Protein AF-A0A1H7UHI0-F1 (afdb_monomer_lite)

Structure (mmCIF, N/CA/C/O backbone):
data_AF-A0A1H7UHI0-F1
#
_entry.id   AF-A0A1H7UHI0-F1
#
loop_
_atom_site.group_PDB
_atom_site.id
_atom_site.type_symbol
_atom_site.label_atom_id
_atom_site.label_alt_id
_atom_site.label_comp_id
_atom_site.label_asym_id
_atom_site.label_entity_id
_atom_site.label_seq_id
_atom_site.pdbx_PDB_ins_code
_atom_site.Cartn_x
_atom_site.Cartn_y
_atom_site.Cartn_z
_atom_site.occupancy
_atom_site.B_iso_or_equiv
_atom_site.auth_seq_id
_atom_site.auth_comp_id
_atom_site.auth_asym_id
_atom_site.auth_atom_id
_atom_site.pdbx_PDB_model_num
ATOM 1 N N . MET A 1 1 ? 4.880 11.942 -0.609 1.00 53.62 1 MET A N 1
ATOM 2 C CA . MET A 1 1 ? 4.630 10.905 -1.637 1.00 53.62 1 MET A CA 1
ATOM 3 C C . MET A 1 1 ? 5.901 10.176 -2.074 1.00 53.62 1 MET A C 1
ATOM 5 O O . MET A 1 1 ? 5.886 8.957 -1.957 1.00 53.62 1 MET A O 1
ATOM 9 N N . PRO A 1 2 ? 7.007 10.840 -2.482 1.00 69.88 2 PRO A N 1
ATOM 10 C CA . PRO A 1 2 ? 8.221 10.131 -2.923 1.00 69.88 2 PRO A CA 1
ATOM 11 C C . PRO A 1 2 ? 8.798 9.208 -1.841 1.00 69.88 2 PRO A C 1
ATOM 13 O O . PRO A 1 2 ? 9.096 8.049 -2.097 1.00 69.88 2 PRO A O 1
ATOM 16 N N . GLU A 1 3 ? 8.832 9.687 -0.598 1.00 82.00 3 GLU A N 1
ATOM 17 C CA . GLU A 1 3 ? 9.361 8.934 0.542 1.00 82.00 3 GLU A CA 1
ATOM 18 C C . GLU A 1 3 ? 8.554 7.663 0.866 1.00 82.00 3 GLU A C 1
ATOM 20 O O . GLU A 1 3 ? 9.133 6.627 1.182 1.00 82.00 3 GLU A O 1
ATOM 25 N N . ALA A 1 4 ? 7.224 7.701 0.730 1.00 82.06 4 ALA A N 1
ATOM 26 C CA . ALA A 1 4 ? 6.373 6.531 0.957 1.00 82.06 4 ALA A CA 1
ATOM 27 C C . ALA A 1 4 ? 6.564 5.465 -0.135 1.00 82.06 4 ALA A C 1
ATOM 29 O O . ALA A 1 4 ? 6.577 4.275 0.172 1.00 82.06 4 ALA A O 1
ATOM 30 N N . VAL A 1 5 ? 6.778 5.883 -1.388 1.00 83.88 5 VAL A N 1
ATOM 31 C CA . VAL A 1 5 ? 7.106 4.991 -2.514 1.00 83.88 5 VAL A CA 1
ATOM 32 C C . VAL A 1 5 ? 8.501 4.385 -2.340 1.00 83.88 5 VAL A C 1
ATOM 34 O O . VAL A 1 5 ? 8.670 3.171 -2.461 1.00 83.88 5 VAL A O 1
ATOM 37 N N . GLU A 1 6 ? 9.497 5.193 -1.972 1.00 85.50 6 GLU A N 1
ATOM 38 C CA . GLU A 1 6 ? 10.836 4.693 -1.643 1.00 85.50 6 GLU A CA 1
ATOM 39 C C . GLU A 1 6 ? 10.797 3.695 -0.485 1.00 85.50 6 GLU A C 1
ATOM 41 O O . GLU A 1 6 ? 11.481 2.670 -0.518 1.00 85.50 6 GLU A O 1
ATOM 46 N N . ARG A 1 7 ? 9.975 3.968 0.534 1.00 86.56 7 ARG A N 1
ATOM 47 C CA . ARG A 1 7 ? 9.783 3.073 1.675 1.00 86.56 7 ARG A CA 1
ATOM 48 C C . ARG A 1 7 ? 9.035 1.799 1.288 1.00 86.56 7 ARG A C 1
ATOM 50 O O . ARG A 1 7 ? 9.416 0.730 1.760 1.00 86.56 7 ARG A O 1
ATOM 57 N N . ALA A 1 8 ? 8.037 1.887 0.411 1.00 86.94 8 ALA A N 1
ATOM 58 C CA . ALA A 1 8 ? 7.308 0.738 -0.119 1.00 86.94 8 ALA A CA 1
ATOM 59 C C . ALA A 1 8 ? 8.249 -0.249 -0.823 1.00 86.94 8 ALA A C 1
ATOM 61 O O . ALA A 1 8 ? 8.156 -1.453 -0.583 1.00 86.94 8 ALA A O 1
ATOM 62 N N . LEU A 1 9 ? 9.194 0.271 -1.613 1.00 89.19 9 LEU A N 1
ATOM 63 C CA . LEU A 1 9 ? 10.185 -0.506 -2.363 1.00 89.19 9 LEU A CA 1
ATOM 64 C C . LEU A 1 9 ? 11.427 -0.906 -1.547 1.00 89.19 9 LEU A C 1
ATOM 66 O O . LEU A 1 9 ? 12.228 -1.713 -2.014 1.00 89.19 9 LEU A O 1
ATOM 70 N N . ALA A 1 10 ? 11.630 -0.347 -0.349 1.00 88.31 10 ALA A N 1
ATOM 71 C CA . ALA A 1 10 ? 12.843 -0.566 0.449 1.00 88.31 10 ALA A CA 1
ATOM 72 C C . ALA A 1 10 ? 13.037 -2.025 0.895 1.00 88.31 10 ALA A C 1
ATOM 74 O O . ALA A 1 10 ? 14.171 -2.434 1.157 1.00 88.31 10 ALA A O 1
ATOM 75 N N . SER A 1 11 ? 11.935 -2.768 0.999 1.00 81.19 11 SER A N 1
ATOM 76 C CA . SER A 1 11 ? 11.884 -4.144 1.506 1.00 81.19 11 SER A CA 1
ATOM 77 C C . SER A 1 11 ? 11.572 -5.181 0.423 1.00 81.19 11 SER A C 1
ATOM 79 O O . SER A 1 11 ? 11.308 -6.327 0.769 1.00 81.19 11 SER A O 1
ATOM 81 N N . ALA A 1 12 ? 11.539 -4.782 -0.851 1.00 88.44 12 ALA A N 1
ATOM 82 C CA . ALA A 1 12 ? 11.189 -5.653 -1.969 1.00 88.44 12 ALA A CA 1
ATOM 83 C C . ALA A 1 12 ? 12.341 -5.743 -2.975 1.00 88.44 12 ALA A C 1
ATOM 85 O O . ALA A 1 12 ? 13.140 -4.804 -3.104 1.00 88.44 12 ALA A O 1
ATOM 86 N N . GLU A 1 13 ? 12.432 -6.861 -3.689 1.00 90.69 13 GLU A N 1
ATOM 87 C CA . GLU A 1 13 ? 13.565 -7.157 -4.562 1.00 90.69 13 GLU A CA 1
ATOM 88 C C . GLU A 1 13 ? 13.162 -7.229 -6.037 1.00 90.69 13 GLU A C 1
ATOM 90 O O . GLU A 1 13 ? 12.068 -7.634 -6.421 1.00 90.69 13 GLU A O 1
ATOM 95 N N . PHE A 1 14 ? 14.080 -6.807 -6.901 1.00 90.12 14 PHE A N 1
ATOM 96 C CA . PHE A 1 14 ? 13.974 -6.928 -8.346 1.00 90.12 14 PHE A CA 1
ATOM 97 C C . PHE A 1 14 ? 15.272 -7.535 -8.869 1.00 90.12 14 PHE A C 1
ATOM 99 O O . PHE A 1 14 ? 16.299 -6.871 -8.828 1.00 90.12 14 PHE A O 1
ATOM 106 N N . ARG A 1 15 ? 15.241 -8.773 -9.383 1.00 88.00 15 ARG A N 1
ATOM 107 C CA . ARG A 1 15 ? 16.446 -9.492 -9.862 1.00 88.00 15 ARG A CA 1
ATOM 108 C C . ARG A 1 15 ? 17.597 -9.466 -8.843 1.00 88.00 15 ARG A C 1
ATOM 110 O O . ARG A 1 15 ? 18.706 -9.055 -9.174 1.00 88.00 15 ARG A O 1
ATOM 117 N N . ASP A 1 16 ? 17.291 -9.843 -7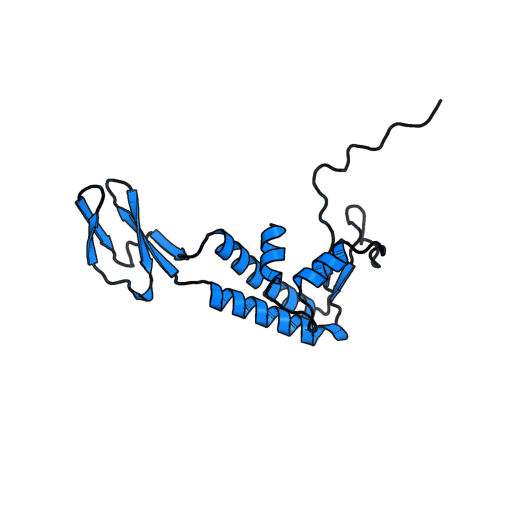.605 1.00 85.88 16 ASP A N 1
ATOM 118 C CA . ASP A 1 16 ? 18.264 -9.987 -6.511 1.00 85.88 16 ASP A CA 1
ATOM 119 C C . ASP A 1 16 ? 18.940 -8.673 -6.065 1.00 85.88 16 ASP A C 1
ATOM 121 O O . ASP A 1 16 ? 19.886 -8.676 -5.279 1.00 85.88 16 ASP A O 1
ATOM 125 N N . ILE A 1 17 ? 18.444 -7.524 -6.537 1.00 88.75 17 ILE A N 1
ATOM 126 C CA . ILE A 1 17 ? 18.798 -6.200 -6.020 1.00 88.75 17 ILE A CA 1
ATOM 127 C C . ILE A 1 17 ? 17.569 -5.548 -5.396 1.00 88.75 17 ILE A C 1
ATOM 129 O O . ILE A 1 17 ? 16.442 -5.733 -5.856 1.00 88.75 17 ILE A O 1
ATOM 133 N N . ARG A 1 18 ? 17.764 -4.735 -4.355 1.00 89.50 18 ARG A N 1
ATOM 134 C CA . ARG A 1 18 ? 16.649 -4.016 -3.727 1.00 89.50 18 ARG A CA 1
ATOM 135 C C . ARG A 1 18 ? 16.007 -3.066 -4.733 1.00 89.50 18 ARG A C 1
ATOM 137 O O . ARG A 1 18 ? 16.691 -2.234 -5.335 1.00 89.50 18 ARG A O 1
ATOM 144 N N . ALA A 1 19 ? 14.686 -3.143 -4.874 1.00 89.50 19 ALA A N 1
ATOM 145 C CA . ALA A 1 19 ? 13.940 -2.366 -5.859 1.00 89.50 19 ALA A CA 1
ATOM 146 C C . ALA A 1 19 ? 14.130 -0.852 -5.660 1.00 89.50 19 ALA A C 1
ATOM 148 O O . ALA A 1 19 ? 14.296 -0.111 -6.630 1.00 89.50 19 ALA A O 1
ATOM 149 N N . ARG A 1 20 ? 14.201 -0.398 -4.401 1.00 90.62 20 ARG A N 1
ATOM 150 C CA . ARG A 1 20 ? 14.532 0.994 -4.062 1.00 90.62 20 ARG A CA 1
ATOM 151 C C . ARG A 1 20 ? 15.924 1.404 -4.539 1.00 90.62 20 ARG A C 1
ATOM 153 O O . ARG A 1 20 ? 16.088 2.505 -5.053 1.00 90.62 20 ARG A O 1
ATOM 160 N N . ASP A 1 21 ? 16.925 0.552 -4.355 1.00 87.88 21 ASP A N 1
ATOM 161 C CA . ASP A 1 21 ? 18.306 0.903 -4.688 1.00 87.88 21 ASP A CA 1
ATOM 162 C C . ASP A 1 21 ? 18.484 0.951 -6.216 1.00 87.88 21 ASP A C 1
ATOM 164 O O . ASP A 1 21 ? 19.138 1.856 -6.733 1.00 87.88 21 ASP A O 1
ATOM 168 N N . ARG A 1 22 ? 17.781 0.078 -6.955 1.00 88.06 22 ARG A N 1
ATOM 169 C CA . ARG A 1 22 ? 17.640 0.180 -8.416 1.00 88.06 22 ARG A CA 1
ATOM 170 C C . ARG A 1 22 ? 16.983 1.493 -8.837 1.00 88.06 22 ARG A C 1
ATOM 172 O O . ARG A 1 22 ? 17.519 2.180 -9.699 1.00 88.06 22 ARG A O 1
ATOM 179 N N . LEU A 1 23 ? 15.838 1.839 -8.240 1.00 86.44 23 LEU A N 1
ATOM 180 C CA . LEU A 1 23 ? 15.132 3.091 -8.528 1.00 86.44 23 LEU A CA 1
ATOM 181 C C . LEU A 1 23 ? 16.060 4.293 -8.320 1.00 86.44 23 LEU A C 1
ATOM 183 O O . LEU A 1 23 ? 16.189 5.134 -9.203 1.00 86.44 23 LEU A O 1
ATOM 187 N N . ARG A 1 24 ? 16.755 4.336 -7.182 1.00 85.88 24 ARG A N 1
ATOM 188 C CA . ARG A 1 24 ? 17.687 5.414 -6.852 1.00 85.88 24 ARG A CA 1
ATOM 189 C C . ARG A 1 24 ? 18.853 5.481 -7.834 1.00 85.88 24 ARG A C 1
ATOM 191 O O . ARG A 1 24 ? 19.174 6.567 -8.297 1.00 85.88 24 ARG A O 1
ATOM 198 N N . SER A 1 25 ? 19.434 4.339 -8.198 1.00 84.81 25 SER A N 1
ATOM 199 C CA . SER A 1 25 ? 20.503 4.279 -9.197 1.00 84.81 25 SER A CA 1
ATOM 200 C C . SER A 1 25 ? 20.060 4.794 -10.567 1.00 84.81 25 SER A C 1
ATOM 202 O O . SER A 1 25 ? 20.886 5.367 -11.263 1.00 84.81 25 SER A O 1
ATOM 204 N N . LEU A 1 26 ? 18.802 4.582 -10.966 1.00 82.88 26 LEU A N 1
ATOM 205 C CA . LEU A 1 26 ? 18.272 5.064 -12.248 1.00 82.88 26 LEU A CA 1
ATOM 206 C C . LEU A 1 26 ? 17.995 6.569 -12.240 1.00 82.88 26 LEU A C 1
ATOM 208 O O . LEU A 1 26 ? 18.139 7.214 -13.270 1.00 82.88 26 LEU A O 1
ATOM 212 N N . LEU A 1 27 ? 17.597 7.118 -11.091 1.00 79.06 27 LEU A N 1
ATOM 213 C CA . LEU A 1 27 ? 17.380 8.557 -10.931 1.00 79.06 27 LEU A CA 1
ATOM 214 C C . LEU A 1 27 ? 18.705 9.322 -10.791 1.00 79.06 27 LEU A C 1
ATOM 216 O O . LEU A 1 27 ? 18.823 10.435 -11.278 1.00 79.06 27 LEU A O 1
ATOM 220 N N . GLN A 1 28 ? 19.709 8.714 -10.155 1.00 77.06 28 GLN A N 1
ATOM 221 C CA . GLN A 1 28 ? 21.018 9.328 -9.898 1.00 77.06 28 GLN A CA 1
ATOM 222 C C . GLN A 1 28 ? 22.068 9.036 -10.976 1.00 77.06 28 GLN A C 1
ATOM 224 O O . GLN A 1 28 ? 23.195 9.509 -10.858 1.00 77.06 28 GLN A O 1
ATOM 229 N N . SER A 1 29 ? 21.768 8.216 -11.986 1.00 67.31 29 SER A N 1
ATOM 230 C CA . SER A 1 29 ? 22.760 7.899 -13.011 1.00 67.31 29 SER A CA 1
ATOM 231 C C . SER A 1 29 ? 23.034 9.114 -13.895 1.00 67.31 29 SER A C 1
ATOM 233 O O . SER A 1 29 ? 22.124 9.596 -14.563 1.00 67.31 29 SER A O 1
ATOM 235 N N . ASP A 1 30 ? 24.306 9.505 -14.008 1.00 56.12 30 ASP A N 1
ATOM 236 C CA . ASP A 1 30 ? 24.785 10.525 -14.958 1.00 56.12 30 ASP A CA 1
ATOM 237 C C . ASP A 1 30 ? 24.646 10.101 -16.435 1.00 56.12 30 ASP A C 1
ATOM 239 O O . ASP A 1 30 ? 24.932 10.877 -17.349 1.00 56.12 30 ASP A O 1
ATOM 243 N N . LEU A 1 31 ? 24.225 8.856 -16.705 1.00 55.75 31 LEU A N 1
ATOM 244 C CA . LEU A 1 31 ? 23.862 8.446 -18.056 1.00 55.75 31 LEU A CA 1
ATOM 245 C C . LEU A 1 31 ? 22.531 9.108 -18.437 1.00 55.75 31 LEU A C 1
ATOM 247 O O . LEU A 1 31 ? 21.528 8.843 -17.771 1.00 55.75 31 LEU A O 1
ATOM 251 N N . PRO A 1 32 ? 22.479 9.893 -19.532 1.00 53.53 32 PRO A N 1
ATOM 252 C CA . PRO A 1 32 ? 21.237 10.499 -19.979 1.00 53.53 32 PRO A CA 1
ATOM 253 C C . PRO A 1 32 ? 20.194 9.395 -20.200 1.00 53.53 32 PRO A C 1
ATOM 255 O O . PRO A 1 32 ? 20.501 8.383 -20.851 1.00 53.53 32 PRO A O 1
ATOM 258 N N . PRO A 1 33 ? 18.978 9.547 -19.651 1.00 57.97 33 PRO A N 1
ATOM 259 C CA . PRO A 1 33 ? 17.956 8.527 -19.773 1.00 57.97 33 PRO A CA 1
ATOM 260 C C . PRO A 1 33 ? 17.673 8.223 -21.247 1.00 57.97 33 PRO A C 1
ATOM 262 O O . PRO A 1 33 ? 17.426 9.118 -22.051 1.00 57.97 33 PRO A O 1
ATOM 265 N N . ARG A 1 34 ? 17.784 6.943 -21.626 1.00 55.56 34 ARG A N 1
ATOM 266 C CA . ARG A 1 34 ? 17.862 6.492 -23.031 1.00 55.56 34 ARG A CA 1
ATOM 267 C C . ARG A 1 34 ? 16.548 6.584 -23.818 1.00 55.56 34 ARG A C 1
ATOM 269 O O . ARG A 1 34 ? 16.479 6.070 -24.932 1.00 55.56 34 ARG A O 1
ATOM 276 N N . LEU A 1 35 ? 15.513 7.211 -23.269 1.00 60.25 35 LEU A N 1
ATOM 277 C CA . LEU A 1 35 ? 14.243 7.423 -23.954 1.00 60.25 35 LEU A CA 1
ATOM 278 C C . LEU A 1 35 ? 13.954 8.918 -24.043 1.00 60.25 35 LEU A C 1
ATOM 280 O O . LEU A 1 35 ? 13.851 9.607 -23.028 1.00 60.25 35 LEU A O 1
ATOM 284 N N . GLY A 1 36 ? 13.833 9.396 -25.285 1.00 54.22 36 GLY A N 1
ATOM 285 C CA . GLY A 1 36 ? 13.338 10.734 -25.577 1.00 54.22 36 GLY A CA 1
ATOM 286 C C . GLY A 1 36 ? 11.926 10.899 -25.025 1.00 54.22 36 GLY A C 1
ATOM 287 O O . GLY A 1 36 ? 11.131 9.957 -25.024 1.00 54.22 36 GLY A O 1
ATOM 288 N N . SER A 1 37 ? 11.636 12.087 -24.512 1.00 56.75 37 SER A N 1
ATOM 289 C CA . SER A 1 37 ? 10.333 12.385 -23.944 1.00 56.75 37 SER A CA 1
ATOM 290 C C . SER A 1 37 ? 9.271 12.453 -25.065 1.00 56.75 37 SER A C 1
ATOM 292 O O . SER A 1 37 ? 9.577 12.925 -26.163 1.00 56.75 37 SER A O 1
ATOM 294 N N . PRO A 1 38 ? 8.042 11.935 -24.859 1.00 57.72 38 PRO A N 1
ATOM 295 C CA . PRO A 1 38 ? 7.029 11.827 -25.917 1.00 57.72 38 PRO A CA 1
ATOM 296 C C . PRO A 1 38 ? 6.398 13.167 -26.349 1.00 57.72 38 PRO A C 1
ATOM 298 O O . PRO A 1 38 ? 5.469 13.160 -27.155 1.00 57.72 38 PRO A O 1
ATOM 301 N N . GLY A 1 39 ? 6.874 14.309 -25.843 1.00 55.34 39 GLY A N 1
ATOM 302 C CA . GLY A 1 39 ? 6.380 15.635 -26.212 1.00 55.34 39 GLY A CA 1
ATOM 303 C C . GLY A 1 39 ? 6.855 16.742 -25.269 1.00 55.34 39 GLY A C 1
ATOM 304 O O . GLY A 1 39 ? 7.564 16.494 -24.292 1.00 55.34 39 GLY A O 1
ATOM 305 N N . GLU A 1 40 ? 6.441 17.977 -25.550 1.00 50.91 40 GLU A N 1
ATOM 306 C CA . GLU A 1 40 ? 6.680 19.120 -24.662 1.00 50.91 40 GLU A CA 1
ATOM 307 C C . GLU A 1 40 ? 6.054 18.872 -23.276 1.00 50.91 40 GLU A C 1
ATOM 309 O O . GLU A 1 40 ? 4.922 18.401 -23.168 1.00 50.91 40 GLU A O 1
ATOM 314 N N . GLY A 1 41 ? 6.814 19.148 -22.211 1.00 54.62 41 GLY A N 1
ATOM 315 C CA . GLY A 1 41 ? 6.408 18.918 -20.815 1.00 54.62 41 GLY A CA 1
ATOM 316 C C . GLY A 1 41 ? 6.838 17.573 -20.213 1.00 54.62 41 GLY A C 1
ATOM 317 O O . GLY A 1 41 ? 6.651 17.356 -19.019 1.00 54.62 41 GLY A O 1
ATOM 318 N N . PHE A 1 42 ? 7.449 16.674 -20.991 1.00 54.09 42 PHE A N 1
ATOM 319 C CA . PHE A 1 42 ? 7.981 15.415 -20.463 1.00 54.09 42 PHE A CA 1
ATOM 320 C C . PHE A 1 42 ? 9.496 15.505 -20.228 1.00 54.09 42 PHE A C 1
ATOM 322 O O . PHE A 1 42 ? 10.256 15.878 -21.123 1.00 54.09 42 PHE A O 1
ATOM 329 N N . GLY A 1 43 ? 9.934 15.141 -19.020 1.00 60.94 43 GLY A N 1
ATOM 330 C CA . GLY A 1 43 ? 11.345 15.072 -18.637 1.00 60.94 43 GLY A CA 1
ATOM 331 C C . GLY A 1 43 ? 12.042 13.783 -19.100 1.00 60.94 43 GLY A C 1
ATOM 332 O O . GLY A 1 43 ? 11.387 12.823 -19.527 1.00 60.94 43 GLY A O 1
ATOM 333 N N . PRO A 1 44 ? 13.381 13.730 -19.018 1.00 66.19 44 PRO A N 1
ATOM 334 C CA . PRO A 1 44 ? 14.135 12.542 -19.391 1.00 66.19 44 PRO A CA 1
ATOM 335 C C . PRO A 1 44 ? 13.778 11.368 -18.456 1.00 66.19 44 PRO A C 1
ATOM 337 O O . PRO A 1 44 ? 13.704 11.525 -17.238 1.00 66.19 44 PRO A O 1
ATOM 340 N N . SER A 1 45 ? 13.506 10.192 -19.035 1.00 74.00 45 SER A N 1
ATOM 341 C CA . SER A 1 45 ? 12.974 9.018 -18.319 1.00 74.00 45 SER A CA 1
ATOM 342 C C . SER A 1 45 ? 13.847 7.778 -18.512 1.00 74.00 45 SER A C 1
ATOM 344 O O . SER A 1 45 ? 14.271 7.469 -19.628 1.00 74.00 45 SER A O 1
ATOM 346 N N . ALA A 1 46 ? 14.122 7.046 -17.434 1.00 81.44 46 ALA A N 1
ATOM 347 C CA . ALA A 1 46 ? 14.909 5.817 -17.447 1.00 81.44 46 ALA A CA 1
ATOM 348 C C . ALA A 1 46 ? 14.005 4.575 -17.415 1.00 81.44 46 ALA A C 1
ATOM 350 O O . ALA A 1 46 ? 12.891 4.609 -16.894 1.00 81.44 46 ALA A O 1
ATOM 351 N N . VAL A 1 47 ? 14.484 3.456 -17.963 1.00 85.69 47 VAL A N 1
ATOM 352 C CA . VAL A 1 47 ? 13.734 2.190 -17.979 1.00 85.69 47 VAL A CA 1
ATOM 353 C C . VAL A 1 47 ? 13.992 1.429 -16.684 1.00 85.69 47 VAL A C 1
ATOM 355 O O . VAL A 1 47 ? 15.095 0.932 -16.454 1.00 85.69 47 VAL A O 1
ATOM 358 N N . PHE A 1 48 ? 12.966 1.298 -15.848 1.00 87.44 48 PHE A N 1
ATOM 359 C CA . PHE A 1 48 ? 13.027 0.459 -14.655 1.00 87.44 48 PHE A CA 1
ATOM 360 C C . PHE A 1 48 ? 12.941 -1.026 -15.013 1.00 87.44 48 PHE A C 1
ATOM 362 O O . PHE A 1 48 ? 13.754 -1.816 -14.522 1.00 87.44 48 PHE A O 1
ATOM 369 N N . ALA A 1 49 ? 11.994 -1.390 -15.884 1.00 88.12 49 ALA A N 1
ATOM 370 C CA . ALA A 1 49 ? 11.787 -2.759 -16.351 1.00 88.12 49 ALA A CA 1
ATOM 371 C C . ALA A 1 49 ? 11.179 -2.799 -17.763 1.00 88.12 49 ALA A C 1
ATOM 373 O O . ALA A 1 49 ? 10.371 -1.940 -18.116 1.00 88.12 49 ALA A O 1
ATOM 374 N N . GLN A 1 50 ? 11.523 -3.817 -18.553 1.00 88.00 50 GLN A N 1
ATOM 375 C CA . GLN A 1 50 ? 11.037 -4.010 -19.919 1.00 88.00 50 GLN A CA 1
ATOM 376 C C . GLN A 1 50 ? 10.615 -5.470 -20.209 1.00 88.00 50 GLN A C 1
ATOM 378 O O . GLN A 1 50 ? 11.406 -6.406 -20.037 1.00 88.00 50 GLN A O 1
ATOM 383 N N . PRO A 1 51 ? 9.383 -5.698 -20.705 1.00 81.75 51 PRO A N 1
ATOM 384 C CA . PRO A 1 51 ? 8.964 -6.995 -21.237 1.00 81.75 51 PRO A CA 1
ATOM 385 C C . PRO A 1 51 ? 9.686 -7.373 -22.542 1.00 81.75 51 PRO A C 1
ATOM 387 O O . PRO A 1 51 ? 10.042 -6.491 -23.319 1.00 81.75 51 PRO A O 1
ATOM 390 N N . PRO A 1 52 ? 9.853 -8.675 -22.844 1.00 86.56 52 PRO A N 1
ATOM 391 C CA . PRO A 1 52 ? 9.483 -9.827 -22.015 1.00 86.56 52 PRO A CA 1
ATOM 392 C C . PRO A 1 52 ? 10.563 -10.214 -20.988 1.00 86.56 52 PRO A C 1
ATOM 394 O O . PRO A 1 52 ? 10.328 -11.069 -20.141 1.00 86.56 52 PRO A O 1
ATOM 397 N N . HIS A 1 53 ? 11.749 -9.604 -21.052 1.00 86.94 53 HIS A N 1
ATOM 398 C CA . HIS A 1 53 ? 12.939 -10.076 -20.336 1.00 86.94 53 HIS A CA 1
ATOM 399 C C . HIS A 1 53 ? 12.826 -9.868 -18.818 1.00 86.94 53 HIS A C 1
ATOM 401 O O . HIS A 1 53 ? 13.265 -10.706 -18.028 1.00 86.94 53 HIS A O 1
ATOM 407 N N . ASP A 1 54 ? 12.218 -8.760 -18.393 1.00 89.81 54 ASP A N 1
ATOM 408 C CA . ASP A 1 54 ? 12.048 -8.421 -16.977 1.00 89.81 54 ASP A CA 1
ATOM 409 C C . ASP A 1 54 ? 10.720 -8.917 -16.393 1.00 89.81 54 ASP A C 1
ATOM 411 O O . ASP A 1 54 ? 10.503 -8.817 -15.186 1.00 89.81 54 ASP A O 1
ATOM 415 N N . LEU A 1 55 ? 9.844 -9.484 -17.227 1.00 88.69 55 LEU A N 1
ATOM 416 C CA . LEU A 1 55 ? 8.468 -9.816 -16.864 1.00 88.69 55 LEU A CA 1
ATOM 417 C C . LEU A 1 55 ? 8.370 -10.767 -15.654 1.00 88.69 55 LEU A C 1
ATOM 419 O O . LEU A 1 55 ? 7.642 -10.435 -14.717 1.00 88.69 55 LEU A O 1
ATOM 423 N N . PRO A 1 56 ? 9.139 -11.875 -15.562 1.00 91.94 56 PRO A N 1
ATOM 424 C CA . PRO A 1 56 ? 9.087 -12.736 -14.380 1.00 91.94 56 PRO A CA 1
ATOM 425 C C . PRO A 1 56 ? 9.535 -12.030 -13.094 1.00 91.94 56 PRO A C 1
ATOM 427 O O . PRO A 1 56 ? 8.974 -12.274 -12.030 1.00 91.94 56 PRO A O 1
ATOM 430 N N . ALA A 1 57 ? 10.544 -11.160 -13.178 1.00 92.38 57 ALA A N 1
ATOM 431 C CA . ALA A 1 57 ? 11.050 -10.430 -12.018 1.00 92.38 57 ALA A CA 1
ATOM 432 C C . ALA A 1 57 ? 10.067 -9.343 -11.564 1.00 92.38 57 ALA A C 1
ATOM 434 O O . ALA A 1 57 ? 9.871 -9.165 -10.366 1.00 92.38 57 ALA A O 1
ATOM 435 N N . LEU A 1 58 ? 9.412 -8.660 -12.507 1.00 92.38 58 LEU A N 1
ATOM 436 C CA . LEU A 1 58 ? 8.443 -7.616 -12.189 1.00 92.38 58 LEU A CA 1
ATOM 437 C C . LEU A 1 58 ? 7.159 -8.184 -11.565 1.00 92.38 58 LEU A C 1
ATOM 439 O O . LEU A 1 58 ? 6.611 -7.588 -10.641 1.00 92.38 58 LEU A O 1
ATOM 443 N N . LEU A 1 59 ? 6.706 -9.358 -12.016 1.00 93.06 59 LEU A N 1
ATOM 444 C CA . LEU A 1 59 ? 5.561 -10.040 -11.405 1.00 93.06 59 LEU A CA 1
ATOM 445 C C . LEU A 1 59 ? 5.875 -10.539 -9.990 1.00 93.06 59 LEU A C 1
ATOM 447 O O . LEU A 1 59 ? 5.053 -10.348 -9.097 1.00 93.06 59 LEU A O 1
ATOM 451 N N . ARG A 1 60 ? 7.078 -11.088 -9.756 1.00 94.44 60 ARG A N 1
ATOM 452 C CA . ARG A 1 60 ? 7.525 -11.445 -8.398 1.00 94.44 60 ARG A CA 1
ATOM 453 C C . ARG A 1 60 ? 7.567 -10.231 -7.476 1.00 94.44 60 ARG A C 1
ATOM 455 O O . ARG A 1 60 ? 7.029 -10.299 -6.377 1.00 94.44 60 ARG A O 1
ATOM 462 N N . LEU A 1 61 ? 8.108 -9.107 -7.951 1.00 94.31 61 LEU A N 1
ATOM 463 C CA . LEU A 1 61 ? 8.102 -7.852 -7.199 1.00 94.31 61 LEU A CA 1
ATOM 464 C C . LEU A 1 61 ? 6.668 -7.419 -6.838 1.00 94.31 61 LEU A C 1
ATOM 466 O O . LEU A 1 61 ? 6.402 -7.039 -5.701 1.00 94.31 61 LEU A O 1
ATOM 470 N N . ALA A 1 62 ? 5.723 -7.503 -7.778 1.00 94.38 62 ALA A N 1
ATOM 471 C CA . ALA A 1 62 ? 4.322 -7.175 -7.514 1.00 94.38 62 ALA A CA 1
ATOM 472 C C . ALA A 1 62 ? 3.682 -8.102 -6.460 1.00 94.38 62 ALA A C 1
ATOM 474 O O . ALA A 1 62 ? 2.930 -7.635 -5.602 1.00 94.38 62 ALA A O 1
ATOM 475 N N . ASP A 1 63 ? 3.980 -9.403 -6.500 1.00 94.62 63 ASP A N 1
ATOM 476 C CA . ASP A 1 63 ? 3.524 -10.362 -5.488 1.00 94.62 63 ASP A CA 1
ATOM 477 C C . ASP A 1 63 ? 4.143 -10.070 -4.110 1.00 94.62 63 ASP A C 1
ATOM 479 O O . ASP A 1 63 ? 3.435 -10.084 -3.102 1.00 94.62 63 ASP A O 1
ATOM 483 N N . GLU A 1 64 ? 5.439 -9.754 -4.049 1.00 93.75 64 GLU A N 1
ATOM 484 C CA . GLU A 1 64 ? 6.139 -9.397 -2.810 1.00 93.75 64 GLU A 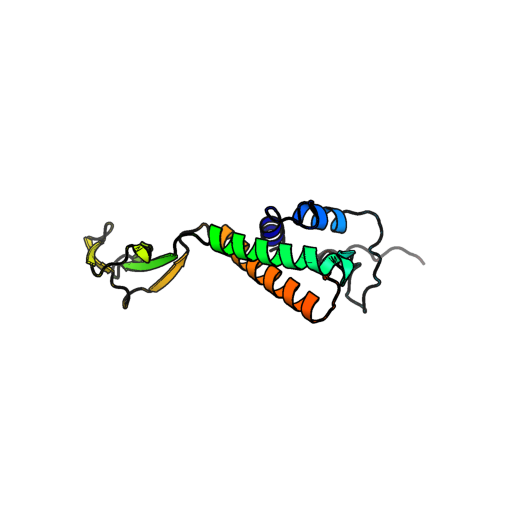CA 1
ATOM 485 C C . GLU A 1 64 ? 5.554 -8.144 -2.154 1.00 93.75 64 GLU A C 1
ATOM 487 O O . GLU A 1 64 ? 5.296 -8.147 -0.948 1.00 93.75 64 GLU A O 1
ATOM 492 N N . LEU A 1 65 ? 5.299 -7.090 -2.935 1.00 93.56 65 LEU A N 1
ATOM 493 C CA . LEU A 1 65 ? 4.704 -5.844 -2.448 1.00 93.56 65 LEU A CA 1
ATOM 494 C C . LEU A 1 65 ? 3.306 -6.077 -1.864 1.00 93.56 65 LEU A C 1
ATOM 496 O O . LEU A 1 65 ? 3.009 -5.597 -0.768 1.00 93.56 65 LEU A O 1
ATOM 500 N N . GLU A 1 66 ? 2.472 -6.859 -2.552 1.00 92.94 66 GLU A N 1
ATOM 501 C CA . GLU A 1 66 ? 1.136 -7.229 -2.077 1.00 92.94 66 GLU A CA 1
ATOM 502 C C . GLU A 1 66 ? 1.214 -8.043 -0.777 1.00 92.94 66 GLU A C 1
ATOM 504 O O . GLU A 1 66 ? 0.487 -7.780 0.184 1.00 92.94 66 GLU A O 1
ATOM 509 N N . GLN A 1 67 ? 2.128 -9.012 -0.698 1.00 90.38 67 GLN A N 1
ATOM 510 C CA . GLN A 1 67 ? 2.318 -9.800 0.515 1.00 90.38 67 GLN A CA 1
ATOM 511 C C . GLN A 1 67 ? 2.833 -8.957 1.686 1.00 90.38 67 GLN A C 1
ATOM 513 O O . GLN A 1 67 ? 2.351 -9.126 2.805 1.00 90.38 67 GLN A O 1
ATOM 518 N N . LEU A 1 68 ? 3.781 -8.045 1.454 1.00 89.25 68 LEU A N 1
ATOM 519 C CA . LEU A 1 68 ? 4.258 -7.103 2.470 1.00 89.25 68 LEU A CA 1
ATOM 520 C C . LEU A 1 68 ? 3.115 -6.218 2.963 1.00 89.25 68 LEU A C 1
ATOM 522 O O . LEU A 1 68 ? 2.920 -6.100 4.169 1.00 89.25 68 LEU A O 1
ATOM 526 N N . ALA A 1 69 ? 2.306 -5.679 2.048 1.00 88.44 69 ALA A N 1
ATOM 527 C CA . ALA A 1 69 ? 1.149 -4.865 2.398 1.00 88.44 69 ALA A CA 1
ATOM 528 C C . ALA A 1 69 ? 0.095 -5.633 3.203 1.00 88.44 69 ALA A C 1
ATOM 530 O O . ALA A 1 69 ? -0.610 -5.030 4.007 1.00 88.44 69 ALA A O 1
ATOM 531 N N . ARG A 1 70 ? -0.039 -6.949 2.996 1.00 85.44 70 ARG A N 1
ATOM 532 C CA . ARG A 1 70 ? -0.926 -7.814 3.791 1.00 85.44 70 ARG A CA 1
ATOM 533 C C . ARG A 1 70 ? -0.343 -8.137 5.160 1.00 85.44 70 ARG A C 1
ATOM 535 O O . ARG A 1 70 ? -1.058 -8.029 6.149 1.00 85.44 70 ARG A O 1
ATOM 542 N N . ARG A 1 71 ? 0.940 -8.509 5.226 1.00 84.00 71 ARG A N 1
ATOM 543 C CA . ARG A 1 71 ? 1.636 -8.825 6.485 1.00 84.00 71 ARG A CA 1
ATOM 544 C C . ARG A 1 71 ? 1.707 -7.613 7.413 1.00 84.00 71 ARG A C 1
ATOM 546 O O . ARG A 1 71 ? 1.507 -7.753 8.612 1.00 84.00 71 ARG A O 1
ATOM 553 N N . GLU A 1 72 ? 1.960 -6.432 6.853 1.00 81.00 72 GLU A N 1
ATOM 554 C CA . GLU A 1 72 ? 2.139 -5.180 7.597 1.00 81.00 72 GLU A CA 1
ATOM 555 C C . GLU A 1 72 ? 0.858 -4.332 7.682 1.00 81.00 72 GLU A C 1
ATOM 557 O O . GLU A 1 72 ? 0.901 -3.226 8.216 1.00 81.00 72 GLU A O 1
ATOM 562 N N . ALA A 1 73 ? -0.291 -4.818 7.188 1.00 70.81 73 ALA A N 1
ATOM 563 C CA . ALA A 1 73 ? -1.581 -4.125 7.333 1.00 70.81 73 ALA A CA 1
ATOM 564 C C . ALA A 1 73 ? -1.996 -3.931 8.804 1.00 70.81 73 ALA A C 1
ATOM 566 O O . ALA A 1 73 ? -2.856 -3.094 9.091 1.00 70.81 73 ALA A O 1
ATOM 567 N N . GLY A 1 74 ? -1.374 -4.698 9.708 1.00 69.88 74 GLY A N 1
ATOM 568 C CA . GLY A 1 74 ? -1.658 -4.720 11.133 1.00 69.88 74 GLY A CA 1
ATOM 569 C C . GLY A 1 74 ? -3.077 -5.174 11.446 1.00 69.88 74 GLY A C 1
ATOM 570 O O . GLY A 1 74 ? -3.840 -5.608 10.580 1.00 69.88 74 GLY A O 1
ATOM 571 N N . GLU A 1 75 ? -3.428 -5.095 12.723 1.00 68.94 75 GLU A N 1
ATOM 572 C CA . GLU A 1 75 ? -4.768 -5.431 13.174 1.00 68.94 75 GLU A CA 1
ATOM 573 C C . GLU A 1 75 ? -5.720 -4.255 12.909 1.00 68.94 75 GLU A C 1
ATOM 575 O O . GLU A 1 75 ? -5.417 -3.095 13.204 1.00 68.94 75 GLU A O 1
ATOM 580 N N . ARG A 1 76 ? -6.875 -4.547 12.306 1.00 79.81 76 ARG A N 1
ATOM 581 C CA . ARG A 1 76 ? -7.931 -3.552 12.079 1.00 79.81 76 ARG A CA 1
ATOM 582 C C . ARG A 1 76 ? -8.733 -3.392 13.359 1.00 79.81 76 ARG A C 1
ATOM 584 O O . ARG A 1 76 ? -8.979 -4.384 14.041 1.00 79.81 76 ARG A O 1
ATOM 591 N N . ALA A 1 77 ? -9.180 -2.181 13.656 1.00 84.69 77 ALA A N 1
ATOM 592 C CA . ALA A 1 77 ? -10.023 -1.890 14.803 1.00 84.69 77 ALA A CA 1
ATOM 593 C C . ALA A 1 77 ? -11.290 -1.152 14.402 1.00 84.69 77 ALA A C 1
ATOM 595 O O . ALA A 1 77 ? -11.271 -0.281 13.538 1.00 84.69 77 ALA A O 1
ATOM 596 N N . LEU A 1 78 ? -12.381 -1.462 15.089 1.00 89.56 78 LEU A N 1
ATOM 597 C CA . LEU A 1 78 ? -13.559 -0.610 15.083 1.00 89.56 78 LEU A CA 1
ATOM 598 C C . LEU A 1 78 ? -13.351 0.556 16.041 1.00 89.56 78 LEU A C 1
ATOM 600 O O . LEU A 1 78 ? -12.710 0.409 17.087 1.00 89.56 78 LEU A O 1
ATOM 604 N N . VAL A 1 79 ? -13.889 1.713 15.669 1.00 92.31 79 VAL A N 1
ATOM 605 C CA . VAL A 1 79 ? -13.710 2.954 16.423 1.00 92.31 79 VAL A CA 1
ATOM 606 C C . VAL A 1 79 ? -15.041 3.455 16.964 1.00 92.31 79 VAL A C 1
ATOM 608 O O . VAL A 1 79 ? -16.040 3.478 16.255 1.00 92.31 79 VAL A O 1
ATOM 611 N N . TRP A 1 80 ? -15.043 3.925 18.208 1.00 93.81 80 TRP A N 1
ATOM 612 C CA . TRP A 1 80 ? -16.168 4.605 18.846 1.00 93.81 80 TRP A CA 1
ATOM 613 C C . TRP A 1 80 ? -15.703 5.909 19.485 1.00 93.81 80 TRP A C 1
ATOM 615 O O . TRP A 1 80 ? -14.515 6.110 19.763 1.00 93.81 80 TRP A O 1
ATOM 625 N N . LYS A 1 81 ? -16.657 6.799 19.754 1.00 94.31 81 LYS A N 1
ATOM 626 C CA . LYS A 1 81 ? -16.433 8.018 20.530 1.00 94.31 81 LYS A CA 1
ATOM 627 C C . LYS A 1 81 ? -17.449 8.106 21.657 1.00 94.31 81 LYS A C 1
ATOM 629 O O . LYS A 1 81 ? -18.620 7.791 21.469 1.00 94.31 81 LYS A O 1
ATOM 634 N N . CYS A 1 82 ? -17.006 8.562 22.822 1.00 94.19 82 CYS A N 1
ATOM 635 C CA . CYS A 1 82 ? -17.918 8.922 23.897 1.00 94.19 82 CYS A CA 1
ATOM 636 C C . CYS A 1 82 ? -18.788 10.107 23.457 1.00 94.19 82 CYS A C 1
ATOM 638 O O . CYS A 1 82 ? -18.253 11.154 23.094 1.00 94.19 82 CYS A O 1
ATOM 640 N N . ALA A 1 83 ? -20.110 9.968 23.560 1.00 93.44 8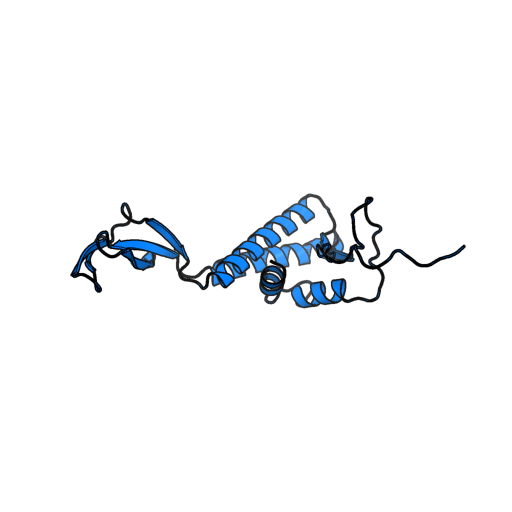3 ALA A N 1
ATOM 641 C CA . ALA A 1 83 ? -21.060 11.006 23.156 1.00 93.44 83 ALA A CA 1
ATOM 642 C C . ALA A 1 83 ? -20.951 12.307 23.978 1.00 93.44 83 ALA A C 1
ATOM 644 O O . ALA A 1 83 ? -21.371 13.358 23.508 1.00 93.44 83 ALA A O 1
ATOM 645 N N . SER A 1 84 ? -20.392 12.251 25.194 1.00 95.38 84 SER A N 1
ATOM 646 C CA . SER A 1 84 ? -20.266 13.424 26.069 1.00 95.38 84 SER A CA 1
ATOM 647 C C . SER A 1 84 ? -18.942 14.171 25.887 1.00 95.38 84 SER A C 1
ATOM 649 O O . SER A 1 84 ? -18.944 15.389 25.736 1.00 95.38 84 SER A O 1
ATOM 651 N N . CYS A 1 85 ? -17.803 13.467 25.890 1.00 95.12 85 CYS A N 1
ATOM 652 C CA . CYS A 1 85 ? -16.478 14.102 25.914 1.00 95.12 85 CYS A CA 1
ATOM 653 C C . CYS A 1 85 ? -15.596 13.801 24.692 1.00 95.12 85 CYS A C 1
ATOM 655 O O . CYS A 1 85 ? -14.422 14.170 24.685 1.00 95.12 85 CYS A O 1
ATOM 657 N N . ASN A 1 86 ? -16.125 13.107 23.677 1.00 93.56 86 ASN A N 1
ATOM 658 C CA . ASN A 1 86 ? -15.409 12.707 22.459 1.00 93.56 86 ASN A CA 1
ATOM 659 C C . ASN A 1 86 ? -14.146 11.851 22.682 1.00 93.56 86 ASN A C 1
ATOM 661 O O . ASN A 1 86 ? -13.337 11.704 21.763 1.00 93.56 86 ASN A O 1
ATOM 665 N N . ALA A 1 87 ? -13.978 11.245 23.864 1.00 92.69 87 ALA A N 1
ATOM 666 C CA . ALA A 1 87 ? -12.930 10.252 24.094 1.00 92.69 87 ALA A CA 1
ATOM 667 C C . ALA A 1 87 ? -13.053 9.111 23.074 1.00 92.69 87 ALA A C 1
ATOM 669 O O . ALA A 1 87 ? -14.153 8.602 22.850 1.00 92.69 87 ALA A O 1
ATOM 670 N N . ARG A 1 88 ? -11.934 8.739 22.450 1.00 91.88 88 ARG A N 1
ATOM 671 C CA . ARG A 1 88 ? -11.887 7.777 21.348 1.00 91.88 88 ARG A CA 1
ATOM 672 C C . ARG A 1 88 ? -11.511 6.390 21.860 1.00 91.88 88 ARG A C 1
ATOM 674 O O . ARG A 1 88 ? -10.519 6.249 22.565 1.00 91.88 88 ARG A O 1
ATOM 681 N N . TYR A 1 89 ? -12.260 5.383 21.427 1.00 90.69 89 TYR A N 1
ATOM 682 C CA . TYR A 1 89 ? -12.017 3.974 21.722 1.00 90.69 89 TYR A CA 1
ATOM 683 C C . TYR A 1 89 ? -11.777 3.232 20.414 1.00 90.69 89 TYR A C 1
ATOM 685 O O . TYR A 1 89 ? -12.566 3.382 19.485 1.00 90.69 89 TYR A O 1
ATOM 693 N N . ALA A 1 90 ? -10.701 2.453 20.333 1.00 90.31 90 ALA A N 1
ATOM 694 C CA . ALA A 1 90 ? -10.412 1.596 19.190 1.00 90.31 90 ALA A CA 1
ATOM 695 C C . ALA A 1 90 ? -10.231 0.160 19.689 1.00 90.31 90 ALA A C 1
ATOM 697 O O . ALA A 1 90 ? -9.375 -0.090 20.535 1.00 90.31 90 ALA A O 1
ATOM 698 N N . VAL A 1 91 ? -11.056 -0.765 19.199 1.00 86.62 91 VAL A N 1
ATOM 699 C CA . VAL A 1 91 ? -11.008 -2.180 19.595 1.00 86.62 91 VAL A CA 1
ATOM 700 C C . VAL A 1 91 ? -10.698 -3.024 18.368 1.00 86.62 91 VAL A C 1
ATOM 702 O O . VAL A 1 91 ? -11.440 -2.918 17.387 1.00 86.62 91 VAL A O 1
ATOM 705 N N . PRO A 1 92 ? -9.649 -3.867 18.405 1.00 85.56 92 PRO A N 1
ATOM 706 C CA . PRO A 1 92 ? -9.362 -4.805 17.329 1.00 85.56 92 PRO A CA 1
ATOM 707 C C . PRO A 1 92 ? -10.595 -5.606 16.920 1.00 85.56 92 PRO A C 1
ATOM 709 O O . PRO A 1 92 ? -11.291 -6.123 17.791 1.00 85.56 92 PRO A O 1
ATOM 712 N N . VAL A 1 93 ? -10.851 -5.743 15.616 1.00 83.62 93 VAL A N 1
ATOM 713 C CA . VAL A 1 93 ? -12.029 -6.440 15.059 1.00 83.62 93 VAL A CA 1
ATOM 714 C C . VAL A 1 93 ? -12.155 -7.859 15.627 1.00 83.62 93 VAL A C 1
ATOM 716 O O . VAL A 1 93 ? -13.255 -8.301 15.944 1.00 83.62 93 VAL A O 1
ATOM 719 N N . SER A 1 94 ? -11.025 -8.540 15.837 1.00 81.94 94 SER A N 1
ATOM 720 C CA . SER A 1 94 ? -10.930 -9.879 16.440 1.00 81.94 94 SER A CA 1
ATOM 721 C C . SER A 1 94 ? -11.445 -9.952 17.888 1.00 81.94 94 SER A C 1
ATOM 723 O O . SER A 1 94 ? -11.854 -11.016 18.353 1.00 81.94 94 SER A O 1
ATOM 725 N N . LEU A 1 95 ? -11.431 -8.826 18.606 1.00 84.50 95 LEU A N 1
ATOM 726 C CA . LEU A 1 95 ? -11.794 -8.707 20.017 1.00 84.50 95 LEU A CA 1
ATOM 727 C C . LEU A 1 95 ? -13.141 -8.014 20.233 1.00 84.50 95 LEU A C 1
ATOM 729 O O . LEU A 1 95 ? -13.577 -7.921 21.382 1.00 84.50 95 LEU A O 1
ATOM 733 N N . VAL A 1 96 ? -13.801 -7.531 19.175 1.00 87.44 96 VAL A N 1
ATOM 734 C CA . VAL A 1 96 ? -15.080 -6.818 19.282 1.00 87.44 96 VAL A CA 1
ATOM 735 C C . VAL A 1 96 ? -16.156 -7.748 19.828 1.00 87.44 96 VAL A C 1
ATOM 737 O O . VAL A 1 96 ? -16.466 -8.792 19.256 1.00 87.44 96 VAL A O 1
ATOM 740 N N . ARG A 1 97 ? -16.768 -7.332 20.935 1.00 89.50 97 ARG A N 1
ATOM 741 C CA . ARG A 1 97 ? -17.935 -7.978 21.545 1.00 89.50 97 ARG A CA 1
ATOM 742 C C . ARG A 1 97 ? -18.879 -6.868 22.000 1.00 89.50 97 ARG A C 1
ATOM 744 O O . ARG A 1 97 ? -18.365 -5.861 22.481 1.00 89.50 97 ARG A O 1
ATOM 751 N N . PRO A 1 98 ? -20.209 -7.027 21.893 1.00 91.38 98 PRO A N 1
ATOM 752 C CA . PRO A 1 98 ? -21.148 -6.033 22.400 1.00 91.38 98 PRO A CA 1
ATOM 753 C C . PRO A 1 98 ? -20.963 -5.863 23.909 1.00 91.38 98 PRO A C 1
ATOM 755 O O . PRO A 1 98 ? -21.306 -6.753 24.686 1.00 91.38 98 PRO A O 1
ATOM 758 N N . VAL A 1 99 ? -20.382 -4.739 24.323 1.00 93.25 99 VAL A N 1
ATOM 759 C CA . VAL A 1 99 ? -20.164 -4.415 25.737 1.00 93.25 99 VAL A CA 1
ATOM 760 C C . VAL A 1 99 ? -20.467 -2.948 25.998 1.00 93.25 99 VAL A C 1
ATOM 762 O O . VAL A 1 99 ? -20.244 -2.089 25.149 1.00 93.25 99 VAL A O 1
ATOM 765 N N . SER A 1 100 ? -20.952 -2.657 27.201 1.00 93.00 100 SER A N 1
ATOM 766 C CA . SER A 1 100 ? -21.094 -1.291 27.700 1.00 93.00 100 SER A CA 1
ATOM 767 C C . SER A 1 100 ? -19.999 -1.036 28.726 1.00 93.00 100 SER A C 1
ATOM 769 O O . SER A 1 100 ? -19.924 -1.729 29.743 1.00 93.00 100 SER A O 1
ATOM 771 N N . ILE A 1 101 ? -19.126 -0.070 28.444 1.00 93.50 101 ILE A N 1
ATOM 772 C CA . ILE A 1 101 ? -18.047 0.342 29.348 1.00 93.50 101 ILE A CA 1
ATOM 773 C C . ILE A 1 101 ? -18.291 1.764 29.851 1.00 93.50 101 ILE A C 1
ATOM 775 O O . ILE A 1 101 ? -19.035 2.539 29.254 1.00 93.50 101 ILE A O 1
ATOM 779 N N . ARG A 1 102 ? -17.649 2.138 30.956 1.00 96.31 102 ARG A N 1
ATOM 780 C CA . ARG A 1 102 ? -17.646 3.523 31.445 1.00 96.31 102 ARG A CA 1
ATOM 781 C C . ARG A 1 102 ? -16.546 4.298 30.725 1.00 96.31 102 ARG A C 1
ATOM 783 O O . ARG A 1 102 ? -15.415 3.824 30.661 1.00 96.31 102 ARG A O 1
ATOM 790 N N . CYS A 1 103 ? -16.851 5.496 30.229 1.00 95.50 103 CYS A N 1
ATOM 791 C CA . CYS A 1 103 ? -15.825 6.373 29.684 1.00 95.50 103 CYS A CA 1
ATOM 792 C C . CYS A 1 103 ? -14.805 6.737 30.772 1.00 95.50 103 CYS A C 1
ATOM 794 O O . CYS A 1 103 ? -15.167 7.331 31.783 1.00 95.50 103 CYS A O 1
ATOM 796 N N . GLU A 1 104 ? -13.528 6.450 30.537 1.00 93.94 104 GLU A N 1
ATOM 797 C CA . GLU A 1 104 ? -12.427 6.750 31.466 1.00 93.94 104 GLU A CA 1
ATOM 798 C C . GLU A 1 104 ? -12.251 8.248 31.774 1.00 93.94 104 GLU A C 1
ATOM 800 O O . GLU A 1 104 ? -11.687 8.599 32.805 1.00 93.94 104 GLU A O 1
ATOM 805 N N . ARG A 1 105 ? -12.756 9.142 30.908 1.00 95.19 105 ARG A N 1
ATOM 806 C CA . ARG A 1 105 ? -12.672 10.600 31.101 1.00 95.19 105 ARG A CA 1
ATOM 807 C C . ARG A 1 105 ? -13.856 11.208 31.849 1.00 95.19 105 ARG A C 1
ATOM 809 O O . ARG A 1 105 ? -13.655 12.111 32.648 1.00 95.19 105 ARG A O 1
ATOM 816 N N . CYS A 1 106 ? -15.084 10.791 31.539 1.00 96.56 106 CYS A N 1
ATOM 817 C CA . CYS A 1 106 ? -16.302 11.447 32.048 1.00 96.56 106 CYS A CA 1
ATOM 818 C C . CYS A 1 106 ? -17.288 10.496 32.743 1.00 96.56 106 CYS A C 1
ATOM 820 O O . CYS A 1 106 ? -18.312 10.935 33.255 1.00 96.56 106 CYS A O 1
ATOM 822 N N . GLY A 1 107 ? -17.016 9.190 32.753 1.00 94.88 107 GLY A N 1
ATOM 823 C CA . GLY A 1 107 ? -17.864 8.179 33.386 1.00 94.88 107 GLY A CA 1
ATOM 824 C C . GLY A 1 107 ? -19.167 7.854 32.647 1.00 94.88 107 GLY A C 1
ATOM 825 O O . GLY A 1 107 ? -19.861 6.917 33.056 1.00 94.88 107 GLY A O 1
ATOM 826 N N . THR A 1 108 ? -19.505 8.573 31.568 1.00 95.94 108 THR A N 1
ATOM 827 C CA . THR A 1 108 ? -20.669 8.280 30.719 1.00 95.94 108 THR A CA 1
ATOM 828 C C . THR A 1 108 ? -20.524 6.896 30.074 1.00 95.94 108 THR A C 1
ATOM 830 O O . THR A 1 108 ? -19.427 6.565 29.615 1.00 95.94 108 THR A O 1
ATOM 833 N N . PRO A 1 109 ? -21.590 6.076 30.025 1.00 94.44 109 PRO A N 1
ATOM 834 C CA . PRO A 1 109 ? -21.555 4.793 29.335 1.00 94.44 109 PRO A CA 1
ATOM 835 C C . PRO A 1 109 ? -21.221 4.954 27.848 1.00 94.44 109 PRO A C 1
ATOM 837 O O . PRO A 1 109 ? -21.722 5.862 27.186 1.00 94.44 109 PRO A O 1
ATOM 840 N N . VAL A 1 110 ? -20.382 4.063 27.332 1.00 93.75 110 VAL A N 1
ATOM 841 C CA . VAL A 1 110 ? -20.042 3.947 25.914 1.00 93.75 110 VAL A CA 1
ATOM 842 C C . VAL A 1 110 ? -20.381 2.531 25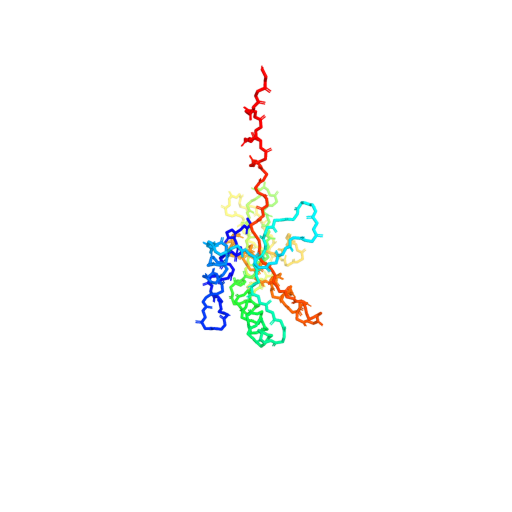.483 1.00 93.75 110 VAL A C 1
ATOM 844 O O . VAL A 1 110 ? -19.848 1.564 26.032 1.00 93.75 110 VAL A O 1
ATOM 847 N N . GLU A 1 111 ? -21.281 2.416 24.512 1.00 92.94 111 GLU A N 1
ATOM 848 C CA . GLU A 1 111 ? -21.662 1.131 23.945 1.00 92.94 111 GLU A CA 1
ATOM 849 C C . GLU A 1 111 ? -20.714 0.766 22.800 1.00 92.94 111 GLU A C 1
ATOM 851 O O . GLU A 1 111 ? -20.719 1.384 21.735 1.00 92.94 111 GLU A O 1
ATOM 856 N N . LEU A 1 112 ? -19.880 -0.243 23.036 1.00 91.06 112 LEU A N 1
ATOM 857 C CA . LEU A 1 112 ? -18.957 -0.794 22.055 1.00 91.06 112 LEU A CA 1
ATOM 858 C C . LEU A 1 112 ? -19.634 -1.969 21.350 1.00 91.06 112 LEU A C 1
ATOM 860 O O . LEU A 1 112 ? -19.363 -3.136 21.629 1.00 91.06 112 LEU A O 1
ATOM 864 N N . SER A 1 113 ? -20.564 -1.665 20.454 1.00 90.38 113 SER A N 1
ATOM 865 C CA . SER A 1 113 ? -21.183 -2.649 19.566 1.00 90.38 113 SER A CA 1
ATOM 866 C C . SER A 1 113 ? -20.885 -2.291 18.110 1.00 90.38 113 SER A C 1
ATOM 868 O O . SER A 1 113 ? -20.836 -1.117 17.738 1.00 90.38 113 SER A O 1
ATOM 870 N N . ALA A 1 114 ? -20.630 -3.308 17.279 1.00 86.50 114 ALA A N 1
ATOM 871 C CA . ALA A 1 114 ? -20.200 -3.114 15.892 1.00 86.50 114 ALA A CA 1
ATOM 872 C C . ALA A 1 114 ? -21.127 -2.199 15.056 1.00 86.50 114 ALA A C 1
ATOM 874 O O . ALA A 1 114 ? -20.597 -1.341 14.348 1.00 86.50 114 ALA A O 1
ATOM 875 N N . PRO A 1 115 ? -22.473 -2.284 15.171 1.00 87.81 115 PRO A N 1
ATOM 876 C CA . PRO A 1 115 ? -23.386 -1.410 14.425 1.00 87.81 115 PRO A CA 1
ATOM 877 C C . PRO A 1 115 ? -23.266 0.075 14.785 1.00 87.81 115 PRO A C 1
ATOM 879 O O . PRO A 1 115 ? -23.578 0.927 13.964 1.00 87.81 115 PRO A O 1
ATOM 882 N N . HIS A 1 116 ? -22.814 0.383 16.002 1.00 86.50 116 HIS A N 1
ATOM 883 C CA . HIS A 1 116 ? -22.661 1.753 16.500 1.00 86.50 116 HIS A CA 1
ATOM 884 C C . HIS A 1 116 ? -21.224 2.273 16.367 1.00 86.50 116 HIS A C 1
ATOM 886 O O . HIS A 1 116 ? -20.889 3.329 16.907 1.00 86.50 116 HIS A O 1
ATOM 892 N N . SER A 1 117 ? -20.357 1.525 15.681 1.00 89.56 117 SER A N 1
ATOM 893 C CA . SER A 1 117 ? -19.004 1.982 15.381 1.00 89.56 117 SER A CA 1
ATOM 894 C C . SER A 1 117 ? -19.015 3.085 14.319 1.00 89.56 117 SER A C 1
ATOM 896 O O . SER A 1 117 ? -19.902 3.174 13.475 1.00 89.56 117 SER A O 1
ATOM 898 N N . LEU A 1 118 ? -17.988 3.927 14.351 1.00 86.19 118 LEU A N 1
ATOM 899 C CA . LEU A 1 118 ? -17.726 4.983 13.374 1.00 86.19 118 LEU A CA 1
ATOM 900 C C . LEU A 1 118 ? -17.013 4.455 12.118 1.00 86.19 118 LEU A C 1
ATOM 902 O O . LEU A 1 118 ? -16.702 5.236 11.221 1.00 86.19 118 LEU A O 1
ATOM 906 N N . GLY A 1 119 ? -16.737 3.149 12.067 1.00 84.12 119 GLY A N 1
ATOM 907 C CA . GLY A 1 119 ? -16.016 2.480 10.992 1.00 84.12 119 GLY A CA 1
ATOM 908 C C . GLY A 1 119 ? -14.779 1.720 11.469 1.00 84.12 119 GLY A C 1
ATOM 909 O O . GLY A 1 119 ? -14.414 1.732 12.649 1.00 84.12 119 GLY A O 1
ATOM 910 N N . GLU A 1 120 ? -14.152 1.038 10.513 1.00 81.31 120 GLU A N 1
ATOM 911 C CA . GLU A 1 120 ? -12.899 0.310 10.697 1.00 81.31 120 GLU A CA 1
ATOM 912 C C . GLU A 1 120 ? -11.708 1.215 10.370 1.00 81.31 120 GLU A C 1
ATOM 914 O O . GLU A 1 120 ? -11.574 1.699 9.247 1.00 81.31 120 GLU A O 1
ATOM 919 N N . GLU A 1 121 ? -10.796 1.373 11.322 1.00 74.50 121 GLU A N 1
ATOM 920 C CA . GLU A 1 121 ? -9.509 2.034 11.130 1.00 74.50 121 GLU A CA 1
ATOM 921 C C . GLU A 1 121 ? -8.372 1.028 11.349 1.00 74.50 121 GLU A C 1
ATOM 923 O O . GLU A 1 121 ? -8.510 0.059 12.099 1.00 74.50 121 GLU A O 1
ATOM 928 N N . SER A 1 122 ? -7.234 1.219 10.678 1.00 67.88 122 SER A N 1
ATOM 929 C CA . SER A 1 122 ? -6.048 0.420 10.997 1.00 67.88 122 SER A CA 1
ATOM 930 C C . SER A 1 122 ? -5.398 0.959 12.271 1.00 67.88 122 SER A C 1
ATOM 932 O O . SER A 1 122 ? -5.267 2.171 12.426 1.00 67.88 122 SER A O 1
ATOM 934 N N . LEU A 1 123 ? -4.992 0.067 13.180 1.00 68.56 123 LEU A N 1
ATOM 935 C CA . LEU A 1 123 ? -4.254 0.437 14.395 1.00 68.56 123 LEU A CA 1
ATOM 936 C C . LEU A 1 123 ? -2.773 0.746 14.130 1.00 68.56 123 LEU A C 1
ATOM 938 O O . LEU A 1 123 ? -2.034 1.051 15.066 1.00 68.56 123 LEU A O 1
ATOM 942 N N . ILE A 1 124 ? -2.318 0.632 12.882 1.00 69.25 124 ILE A N 1
ATOM 943 C CA . ILE A 1 124 ? -0.935 0.931 12.511 1.00 69.25 124 ILE A CA 1
ATOM 944 C C . ILE A 1 124 ? -0.673 2.436 12.445 1.00 69.25 124 ILE A C 1
ATOM 946 O O . ILE A 1 124 ? -1.580 3.242 12.246 1.00 69.25 124 ILE A O 1
ATOM 950 N N . ASP A 1 125 ? 0.608 2.793 12.544 1.00 77.75 125 ASP A N 1
ATOM 951 C CA . ASP A 1 125 ? 1.111 4.129 12.222 1.00 77.75 125 ASP A CA 1
ATOM 952 C C . ASP A 1 125 ? 0.535 4.615 10.870 1.00 77.75 125 ASP A C 1
ATOM 954 O O . ASP A 1 125 ? 0.689 3.911 9.863 1.00 77.75 125 ASP A O 1
ATOM 958 N N . PRO A 1 126 ? -0.111 5.799 10.806 1.00 76.69 126 PRO A N 1
ATOM 959 C CA . PRO A 1 126 ? -0.644 6.363 9.568 1.00 76.69 126 PRO A CA 1
ATOM 960 C C . PRO A 1 126 ? 0.346 6.347 8.399 1.00 76.69 126 PRO A C 1
ATOM 962 O O . PRO A 1 126 ? -0.056 6.094 7.261 1.00 76.69 126 PRO A O 1
ATOM 965 N N . PHE A 1 127 ? 1.640 6.559 8.661 1.00 83.62 127 PHE A N 1
ATOM 966 C CA . PHE A 1 127 ? 2.656 6.502 7.613 1.00 83.62 127 PHE A CA 1
ATOM 967 C C . PHE A 1 127 ? 2.798 5.090 7.026 1.00 83.62 127 PHE A C 1
ATOM 969 O O . PHE A 1 127 ? 2.871 4.932 5.806 1.00 83.62 127 PHE A O 1
ATOM 976 N N . LEU A 1 128 ? 2.747 4.050 7.863 1.00 82.56 128 LEU A N 1
ATOM 977 C CA . LEU A 1 128 ? 2.750 2.657 7.411 1.00 82.56 128 LEU A CA 1
ATOM 978 C C . LEU A 1 128 ? 1.497 2.324 6.588 1.00 82.56 128 LEU A C 1
ATOM 980 O O . LEU A 1 128 ? 1.583 1.589 5.604 1.00 82.56 128 LEU A O 1
ATOM 984 N N . GLY A 1 129 ? 0.350 2.915 6.936 1.00 82.44 129 GLY A N 1
ATOM 985 C CA . GLY A 1 129 ? -0.869 2.846 6.129 1.00 82.44 129 GLY A CA 1
ATOM 986 C C . GLY A 1 129 ? -0.655 3.363 4.705 1.00 82.44 129 GLY A C 1
ATOM 987 O O . GLY A 1 129 ? -0.962 2.658 3.745 1.00 82.44 129 GLY A O 1
ATOM 988 N N . VAL A 1 130 ? -0.048 4.545 4.561 1.00 87.00 130 VAL A N 1
ATOM 989 C CA . VAL A 1 130 ? 0.290 5.124 3.247 1.00 87.00 130 VAL A CA 1
ATOM 990 C C . VAL A 1 130 ? 1.279 4.237 2.486 1.00 87.00 130 VAL A C 1
ATOM 992 O O . VAL A 1 130 ? 1.075 3.972 1.303 1.00 87.00 130 VAL A O 1
ATOM 995 N N . VAL A 1 131 ? 2.312 3.717 3.157 1.00 89.50 131 VAL A N 1
ATOM 996 C CA . VAL A 1 131 ? 3.283 2.790 2.549 1.00 89.50 131 VAL A CA 1
ATOM 997 C C . VAL A 1 131 ? 2.587 1.538 2.008 1.00 89.50 131 VAL A C 1
ATOM 999 O O . VAL A 1 131 ? 2.864 1.116 0.885 1.00 89.50 131 VAL A O 1
ATOM 1002 N N . ASN A 1 132 ? 1.656 0.957 2.766 1.00 89.19 132 ASN A N 1
ATOM 1003 C CA . ASN A 1 132 ? 0.894 -0.215 2.337 1.00 89.19 132 ASN A CA 1
ATOM 1004 C C . ASN A 1 132 ? -0.030 0.082 1.153 1.00 89.19 132 ASN A C 1
ATOM 1006 O O . ASN A 1 132 ? -0.143 -0.759 0.261 1.00 89.19 132 ASN A O 1
ATOM 1010 N N . THR A 1 133 ? -0.645 1.264 1.104 1.00 89.69 133 THR A N 1
ATOM 1011 C CA . THR A 1 133 ? -1.403 1.710 -0.073 1.00 89.69 133 THR A CA 1
ATOM 1012 C C . THR A 1 133 ? -0.495 1.799 -1.298 1.00 89.69 133 THR A C 1
ATOM 1014 O O . THR A 1 133 ? -0.791 1.164 -2.309 1.00 89.69 133 THR A O 1
ATOM 1017 N N . CYS A 1 134 ? 0.664 2.460 -1.188 1.00 91.44 134 CYS A N 1
ATOM 1018 C CA . CYS A 1 134 ? 1.625 2.551 -2.290 1.00 91.44 134 CYS A CA 1
ATOM 1019 C C . CYS A 1 134 ? 2.089 1.170 -2.779 1.00 91.44 134 CYS A C 1
ATOM 1021 O O . CYS A 1 134 ? 2.203 0.954 -3.981 1.00 91.44 134 CYS A O 1
ATOM 1023 N N . ARG A 1 135 ? 2.328 0.210 -1.874 1.00 94.12 135 ARG A N 1
ATOM 1024 C CA . ARG A 1 135 ? 2.688 -1.171 -2.249 1.00 94.12 135 ARG A CA 1
ATOM 1025 C C . ARG A 1 135 ? 1.614 -1.833 -3.115 1.00 94.12 135 ARG A C 1
ATOM 1027 O O . ARG A 1 135 ? 1.955 -2.452 -4.120 1.00 94.12 135 ARG A O 1
ATOM 1034 N N . ARG A 1 136 ? 0.336 -1.689 -2.749 1.00 93.44 136 ARG A N 1
ATOM 1035 C CA . ARG A 1 136 ? -0.794 -2.253 -3.509 1.00 93.44 136 ARG A CA 1
ATOM 1036 C C . ARG A 1 136 ? -0.944 -1.581 -4.870 1.00 93.44 136 ARG A C 1
ATOM 1038 O O . ARG A 1 136 ? -1.074 -2.272 -5.875 1.00 93.44 136 ARG A O 1
ATOM 1045 N N . GLU A 1 137 ? -0.872 -0.254 -4.914 1.00 94.25 137 GLU A N 1
ATOM 1046 C CA . GLU A 1 137 ? -0.956 0.513 -6.163 1.00 94.25 137 GLU A CA 1
ATOM 1047 C C . GLU A 1 137 ? 0.179 0.154 -7.129 1.00 94.25 137 GLU A C 1
ATOM 1049 O O . GLU A 1 137 ? -0.074 -0.117 -8.301 1.00 94.25 137 GLU A O 1
ATOM 1054 N N . LEU A 1 138 ? 1.418 0.057 -6.635 1.00 94.19 138 LEU A N 1
ATOM 1055 C CA . LEU A 1 138 ? 2.566 -0.380 -7.433 1.00 94.19 138 LEU A CA 1
ATOM 1056 C C . LEU A 1 138 ? 2.399 -1.816 -7.936 1.00 94.19 138 LEU A C 1
ATOM 1058 O O . LEU A 1 138 ? 2.695 -2.096 -9.096 1.00 94.19 138 LEU A O 1
ATOM 1062 N N . ALA A 1 139 ? 1.902 -2.725 -7.093 1.00 95.38 139 ALA A N 1
ATOM 1063 C CA . ALA A 1 139 ? 1.644 -4.104 -7.491 1.00 95.38 139 ALA A CA 1
ATOM 1064 C C . ALA A 1 139 ? 0.603 -4.189 -8.621 1.00 95.38 139 ALA A C 1
ATOM 1066 O O . ALA A 1 139 ? 0.806 -4.935 -9.581 1.00 95.38 139 ALA A O 1
ATOM 1067 N N . VAL A 1 140 ? -0.487 -3.417 -8.538 1.00 96.38 140 VAL A N 1
ATOM 1068 C CA . VAL A 1 140 ? -1.500 -3.321 -9.603 1.00 96.38 140 VAL A CA 1
ATOM 1069 C C . VAL A 1 140 ? -0.881 -2.750 -10.875 1.00 96.38 140 VAL A C 1
ATOM 1071 O O . VAL A 1 140 ? -0.955 -3.386 -11.925 1.00 96.38 140 VAL A O 1
ATOM 1074 N N . PHE A 1 141 ? -0.194 -1.613 -10.767 1.00 94.62 141 PHE A N 1
ATOM 1075 C CA . PHE A 1 141 ? 0.458 -0.955 -11.895 1.00 94.62 141 PHE A CA 1
ATOM 1076 C C . PHE A 1 141 ? 1.434 -1.886 -12.628 1.00 94.62 141 PHE A C 1
ATOM 1078 O O . PHE A 1 141 ? 1.391 -1.992 -13.853 1.00 94.62 141 PHE A O 1
ATOM 1085 N N . PHE A 1 142 ? 2.283 -2.619 -11.902 1.00 94.12 142 PHE A N 1
ATOM 1086 C CA . PHE A 1 142 ? 3.215 -3.567 -12.510 1.00 94.12 142 PHE A CA 1
ATOM 1087 C C . PHE A 1 142 ? 2.497 -4.698 -13.247 1.00 94.12 142 PHE A C 1
ATOM 1089 O O . PHE A 1 142 ? 2.892 -5.037 -14.363 1.00 94.12 142 PHE A O 1
ATOM 1096 N N . ARG A 1 143 ? 1.420 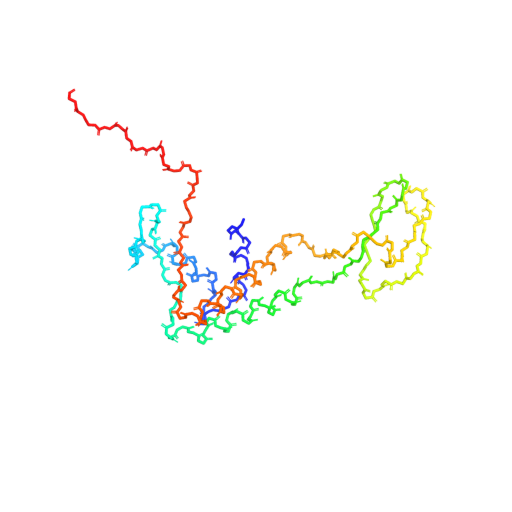-5.258 -12.683 1.00 94.19 143 ARG A N 1
ATOM 1097 C CA . ARG A 1 143 ? 0.624 -6.287 -13.373 1.00 94.19 143 ARG A CA 1
ATOM 1098 C C . ARG A 1 143 ? -0.019 -5.742 -14.645 1.00 94.19 143 ARG A C 1
ATOM 1100 O O . ARG A 1 143 ? 0.015 -6.418 -15.671 1.00 94.19 143 ARG A O 1
ATOM 1107 N N . GLU A 1 144 ? -0.565 -4.531 -14.598 1.00 93.62 144 GLU A N 1
ATOM 1108 C CA . GLU A 1 144 ? -1.179 -3.885 -15.761 1.00 93.62 144 GLU A CA 1
ATOM 1109 C C . GLU A 1 144 ? -0.160 -3.579 -16.859 1.00 93.62 144 GLU A C 1
ATOM 1111 O O . GLU A 1 144 ? -0.406 -3.891 -18.027 1.00 93.62 144 GLU A O 1
ATOM 1116 N N . ALA A 1 145 ? 1.003 -3.035 -16.492 1.00 88.38 145 ALA A N 1
ATOM 1117 C CA . ALA A 1 145 ? 2.096 -2.791 -17.426 1.00 88.38 145 ALA A CA 1
ATOM 1118 C C . ALA A 1 145 ? 2.512 -4.091 -18.132 1.00 88.38 145 ALA A C 1
ATOM 1120 O O . ALA A 1 145 ? 2.660 -4.111 -19.353 1.00 88.38 145 ALA A O 1
ATOM 1121 N N . MET A 1 146 ? 2.615 -5.203 -17.396 1.00 84.12 146 MET A N 1
ATOM 1122 C CA . MET A 1 146 ? 2.945 -6.509 -17.979 1.00 84.12 146 MET A CA 1
ATOM 1123 C C . MET A 1 146 ? 1.842 -7.053 -18.881 1.00 84.12 146 MET A C 1
ATOM 1125 O O . MET A 1 146 ? 2.146 -7.515 -19.979 1.00 84.12 146 MET A O 1
ATOM 1129 N N . ALA A 1 147 ? 0.576 -6.959 -18.468 1.00 88.56 147 ALA A N 1
ATOM 1130 C CA . ALA A 1 147 ? -0.559 -7.404 -19.276 1.00 88.56 147 ALA A CA 1
ATOM 1131 C C . ALA A 1 147 ? -0.637 -6.669 -20.624 1.00 88.56 147 ALA A C 1
ATOM 1133 O O . ALA A 1 147 ? -1.077 -7.238 -21.621 1.00 88.56 147 ALA A O 1
ATOM 1134 N N . ARG A 1 148 ? -0.179 -5.414 -20.663 1.00 89.62 148 ARG A N 1
ATOM 1135 C CA . ARG A 1 148 ? -0.146 -4.576 -21.868 1.00 89.62 148 ARG A CA 1
ATOM 1136 C C . ARG A 1 148 ? 1.185 -4.627 -22.625 1.00 89.62 148 ARG A C 1
ATOM 1138 O O . ARG A 1 148 ? 1.297 -4.017 -23.684 1.00 89.62 148 ARG A O 1
ATOM 1145 N N . GLY A 1 149 ? 2.190 -5.334 -22.103 1.00 85.75 149 GLY A N 1
ATOM 1146 C CA . GLY A 1 149 ? 3.532 -5.391 -22.689 1.00 85.75 149 GLY A CA 1
ATOM 1147 C C . GLY A 1 149 ? 4.286 -4.057 -22.637 1.00 85.75 149 GLY A C 1
ATOM 1148 O O . GLY A 1 149 ? 5.179 -3.824 -23.449 1.00 85.75 149 GLY A O 1
ATOM 1149 N N . TRP A 1 150 ? 3.926 -3.167 -21.711 1.00 88.06 150 TRP A N 1
ATOM 1150 C CA . TRP A 1 150 ? 4.501 -1.830 -21.607 1.00 88.06 150 TRP A CA 1
ATOM 1151 C C . TRP A 1 150 ? 5.772 -1.822 -20.745 1.00 88.06 150 TRP A C 1
ATOM 1153 O O . TRP A 1 150 ? 5.805 -2.466 -19.691 1.00 88.06 150 TRP A O 1
ATOM 1163 N N . PRO A 1 151 ? 6.826 -1.091 -21.158 1.00 86.56 151 PRO A N 1
ATOM 1164 C CA . PRO A 1 151 ? 7.970 -0.840 -20.295 1.00 86.56 151 PRO A CA 1
ATOM 1165 C C . PRO A 1 151 ? 7.566 0.058 -19.121 1.00 86.56 151 PRO A C 1
ATOM 1167 O O . PRO A 1 151 ? 6.766 0.982 -19.270 1.00 86.56 151 PRO A O 1
ATOM 1170 N N . VAL A 1 152 ? 8.157 -0.191 -17.956 1.00 87.44 152 VAL A N 1
ATOM 1171 C CA . VAL A 1 152 ? 8.020 0.678 -16.787 1.00 87.44 152 VAL A CA 1
ATOM 1172 C C . VAL A 1 152 ? 9.122 1.722 -16.823 1.00 87.44 152 VAL A C 1
ATOM 1174 O O . VAL A 1 152 ? 10.309 1.382 -16.804 1.00 87.44 152 VAL A O 1
ATOM 1177 N N . LEU A 1 153 ? 8.717 2.988 -16.844 1.00 85.81 153 LEU A N 1
ATOM 1178 C CA . LEU A 1 153 ? 9.612 4.136 -16.855 1.00 85.81 153 LEU A CA 1
ATOM 1179 C C . LEU A 1 153 ? 9.626 4.828 -15.496 1.00 85.81 153 LEU A C 1
ATOM 1181 O O . LEU A 1 153 ? 8.632 4.822 -14.771 1.00 85.81 153 LEU A O 1
ATOM 1185 N N . VAL A 1 154 ? 10.762 5.433 -15.175 1.00 81.62 154 VAL A N 1
ATOM 1186 C CA . VAL A 1 154 ? 10.948 6.278 -13.996 1.00 81.62 154 VAL A CA 1
ATOM 1187 C C . VAL A 1 154 ? 11.556 7.600 -14.431 1.00 81.62 154 VAL A C 1
ATOM 1189 O O . VAL A 1 154 ? 12.468 7.633 -15.255 1.00 81.62 154 VAL A O 1
ATOM 1192 N N . SER A 1 155 ? 11.046 8.691 -13.883 1.00 77.62 155 SER A N 1
ATOM 1193 C CA . SER A 1 155 ? 11.546 10.037 -14.130 1.00 77.62 155 SER A CA 1
ATOM 1194 C C . SER A 1 155 ? 11.532 10.818 -12.827 1.00 77.62 155 SER A C 1
ATOM 1196 O O . SER A 1 155 ? 10.725 10.545 -11.932 1.00 77.62 155 SER A O 1
ATOM 1198 N N . GLU A 1 156 ? 12.399 11.817 -12.725 1.00 71.25 156 GLU A N 1
ATOM 1199 C CA . GLU A 1 156 ? 12.199 12.854 -11.723 1.00 71.25 156 GLU A CA 1
ATOM 1200 C C . GLU A 1 156 ? 10.959 13.657 -12.129 1.00 71.25 156 GLU A C 1
ATOM 1202 O O . GLU A 1 156 ? 10.839 14.110 -13.268 1.00 71.25 156 GLU A O 1
ATOM 1207 N N . GLY A 1 157 ? 9.982 13.765 -11.229 1.00 62.62 157 GLY A N 1
ATOM 1208 C CA . GLY A 1 157 ? 8.859 14.670 -11.445 1.00 62.62 157 GLY A CA 1
ATOM 1209 C C . GLY A 1 157 ? 9.365 16.109 -11.488 1.00 62.62 157 GLY A C 1
ATOM 1210 O O . GLY A 1 157 ? 10.304 16.459 -10.770 1.00 62.62 157 GLY A O 1
ATOM 1211 N N . GLU A 1 158 ? 8.731 16.950 -12.300 1.00 50.38 158 GLU A N 1
ATOM 1212 C CA . GLU A 1 158 ? 8.980 18.386 -12.277 1.00 50.38 158 GLU A CA 1
ATOM 1213 C C . GLU A 1 158 ? 8.758 18.888 -10.841 1.00 50.38 158 GLU A C 1
ATOM 1215 O O . GLU A 1 158 ? 7.658 18.785 -10.292 1.00 50.38 158 GLU A O 1
ATOM 1220 N N . ARG A 1 159 ? 9.814 19.383 -10.179 1.00 43.03 159 ARG A N 1
ATOM 1221 C CA . ARG A 1 159 ? 9.623 20.173 -8.959 1.00 43.03 159 ARG A CA 1
ATOM 1222 C C . ARG A 1 159 ? 8.897 21.444 -9.396 1.00 43.03 159 ARG A C 1
ATOM 1224 O O . ARG A 1 159 ? 9.498 22.207 -10.157 1.00 43.03 159 ARG A O 1
ATOM 1231 N N . PRO A 1 160 ? 7.676 21.733 -8.914 1.00 40.25 160 PRO A N 1
ATOM 1232 C CA . PRO A 1 160 ? 7.079 23.038 -9.150 1.00 40.25 160 PRO A CA 1
ATOM 1233 C C . PRO A 1 160 ? 7.954 24.080 -8.436 1.00 40.25 160 PRO A C 1
ATOM 1235 O O . PRO A 1 160 ? 7.904 24.211 -7.216 1.00 40.25 160 PRO A O 1
ATOM 1238 N N . GLY A 1 161 ? 8.837 24.747 -9.185 1.00 44.34 161 GLY A N 1
ATOM 1239 C CA . GLY A 1 161 ? 9.739 25.775 -8.656 1.00 44.34 161 GLY A CA 1
ATOM 1240 C C . GLY A 1 161 ? 11.083 25.967 -9.368 1.00 44.34 161 GLY A C 1
ATOM 1241 O O . GLY A 1 161 ? 11.752 26.950 -9.078 1.00 44.34 161 GLY A O 1
ATOM 1242 N N . ALA A 1 162 ? 11.499 25.096 -10.295 1.00 46.34 162 ALA A N 1
ATOM 1243 C CA . ALA A 1 162 ? 12.814 25.227 -10.949 1.00 46.34 162 ALA A CA 1
ATOM 1244 C C . ALA A 1 162 ? 12.788 25.861 -12.358 1.00 46.34 162 ALA A C 1
ATOM 1246 O O . ALA A 1 162 ? 13.815 25.891 -13.027 1.00 46.34 162 ALA A O 1
ATOM 1247 N N . ALA A 1 163 ? 11.648 26.400 -12.805 1.00 43.97 163 ALA A N 1
ATOM 1248 C CA . ALA A 1 163 ? 11.481 27.006 -14.133 1.00 43.97 163 ALA A CA 1
ATOM 1249 C C . ALA A 1 163 ? 11.486 28.553 -14.128 1.00 43.97 163 ALA A C 1
ATOM 1251 O O . ALA A 1 163 ? 10.856 29.177 -14.976 1.00 43.97 163 ALA A O 1
ATOM 1252 N N . ALA A 1 164 ? 12.173 29.195 -13.175 1.00 42.38 164 ALA A N 1
ATOM 1253 C CA . ALA A 1 164 ? 12.277 30.662 -13.12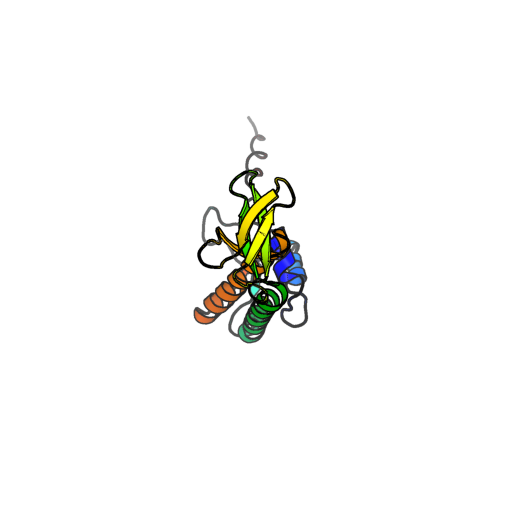5 1.00 42.38 164 ALA A CA 1
ATOM 1254 C C . ALA A 1 164 ? 13.669 31.177 -12.713 1.00 42.38 164 ALA A C 1
ATOM 1256 O O . ALA A 1 164 ? 13.788 32.188 -12.026 1.00 42.38 164 ALA A O 1
ATOM 1257 N N . ALA A 1 165 ? 14.739 30.494 -13.122 1.00 42.69 165 ALA A N 1
ATOM 1258 C CA . ALA A 1 165 ? 16.097 31.012 -12.965 1.00 42.69 165 ALA A CA 1
ATOM 1259 C C . ALA A 1 165 ? 16.932 30.688 -14.207 1.00 42.69 165 ALA A C 1
ATOM 1261 O O . ALA A 1 165 ? 17.755 29.778 -14.202 1.00 42.69 165 ALA A O 1
ATOM 1262 N N . GLY A 1 166 ? 16.694 31.416 -15.295 1.00 38.97 166 GLY A N 1
ATOM 1263 C CA . GLY A 1 166 ? 17.510 31.272 -16.496 1.00 38.97 166 GLY A CA 1
ATOM 1264 C C . GLY A 1 166 ? 16.951 32.024 -17.688 1.00 38.97 166 GLY A C 1
ATOM 1265 O O . GLY A 1 166 ? 16.408 31.409 -18.596 1.00 38.97 166 GLY A O 1
ATOM 1266 N N . GLY A 1 167 ? 17.085 33.348 -17.688 1.00 34.88 167 GLY A N 1
ATOM 1267 C CA . GLY A 1 167 ? 16.725 34.146 -18.853 1.00 34.88 167 GLY A CA 1
ATOM 1268 C C . GLY A 1 167 ? 16.897 35.639 -18.642 1.00 34.88 167 GLY A C 1
ATOM 1269 O O . GLY A 1 167 ? 15.906 36.346 -18.673 1.00 34.88 167 GLY A O 1
ATOM 1270 N N . ASP A 1 168 ? 18.125 36.106 -18.399 1.00 33.56 168 ASP A N 1
ATOM 1271 C CA . ASP A 1 168 ? 18.596 37.264 -19.167 1.00 33.56 168 ASP A CA 1
ATOM 1272 C C . ASP A 1 168 ? 20.115 37.433 -19.074 1.00 33.56 168 ASP A C 1
ATOM 1274 O O . ASP A 1 168 ? 20.704 37.998 -18.152 1.00 33.56 168 ASP A O 1
ATOM 1278 N N . SER A 1 169 ? 20.776 36.909 -20.094 1.00 38.44 169 SER A N 1
ATOM 1279 C CA . SER A 1 169 ? 22.004 37.483 -20.616 1.00 38.44 169 SER A CA 1
ATOM 1280 C C . SER A 1 169 ? 22.006 37.198 -22.103 1.00 38.44 169 SER A C 1
ATOM 1282 O O . SER A 1 169 ? 22.116 36.038 -22.488 1.00 38.44 169 SER A O 1
ATOM 1284 N N . VAL A 1 170 ? 21.877 38.249 -22.919 1.00 37.06 170 VAL A N 1
ATOM 1285 C CA . VAL A 1 170 ? 22.817 38.601 -24.000 1.00 37.06 170 VAL A CA 1
ATOM 1286 C C . VAL A 1 170 ? 22.264 39.779 -24.831 1.00 37.06 170 VAL A C 1
ATOM 1288 O O . VAL A 1 170 ? 21.293 39.635 -25.559 1.00 37.06 170 VAL A O 1
ATOM 1291 N N . ARG A 1 171 ? 22.989 40.909 -24.737 1.00 38.06 171 ARG A N 1
ATOM 1292 C CA . ARG A 1 171 ? 23.351 41.902 -25.779 1.00 38.06 171 ARG A CA 1
ATOM 1293 C C . ARG A 1 171 ? 22.248 42.631 -26.570 1.00 38.06 171 ARG A C 1
ATOM 1295 O O . ARG A 1 171 ? 21.612 42.037 -27.433 1.00 38.06 171 ARG A O 1
ATOM 1302 N N . GLN A 1 172 ? 22.264 43.966 -26.481 1.00 39.88 172 GLN A N 1
ATOM 1303 C CA . GLN A 1 172 ? 22.909 44.856 -27.470 1.00 39.88 172 GLN A CA 1
ATOM 1304 C C . GLN A 1 172 ? 23.399 46.135 -26.789 1.00 39.88 172 GLN A C 1
ATOM 1306 O O . GLN A 1 172 ? 22.711 46.589 -25.850 1.00 39.88 172 GLN A O 1
#

Sequence (172 aa):
MPEAVERALASAEFRDIRARDRLRSLLQSDLPPRLGSPGEGFGPSAVFAQPPHDLPALLRLADELEQLARREAGERALVWKCASCNARYAVPVSLVRPVSIRCERCGTPVELSAPHSLGEESLIDPFLGVVNTCRRELAVFFREAMARGWPVLVSEGERPGAAAAGGDSVRQ

pLDDT: mean 80.32, std 16.47, range [33.56, 96.56]

Secondary structure (DSSP, 8-state):
-HHHHHHHHTT-EETTEEHHHHHHHHHS-SSPPSB--SSTTPPPEEEEE-TTTTHHHHHHHHHHHHHHHHHTS--EEEEEE-TTT--EEEEEGGG---EEEE-TTT--EEEE-GGG---EEE-S-HHHHHHHHHHHHHHHHHHHHHHTTPPEEEE----TTSSSS-------

Organism: Stigmatella aurantiaca (NCBI:txid41)

Foldseek 3Di:
DVVLLLVLQQPFDFPNHRLSVLLVCQAPPPPFAPDDAPDPPGDTKHFSFAPDVRLVRLLRRLVVLLVCLVVLLAFKWFWDADPPPRDIDTHGPVGQDFDWDQDPPPRDIDTRHPVRTPDIDRPDDVSSVSSSVSSNVSSVVSVVCVVVRHTDIDYDHPDVPPPPPDDDDDDD

Radius of gyration: 23.75 Å; chains: 1; bounding box: 48×58×61 Å